Protein AF-A0A8T5LBI8-F1 (afdb_monomer)

Mean predicted aligned error: 4.72 Å

Secondary structure (DSSP, 8-state):
-----THHHHHHHHHHTGGG--SEEEEEEEETTEEE--EESS-HHHHHHHHHGGGHHHHHT--SS-EEEEE-TTSSSPSP---PPP--

Radius of gyration: 13.22 Å; Cα contacts (8 Å, |Δi|>4): 152; chains: 1; bounding box: 36×30×35 Å

Nearest PDB structures (foldseek):
  1h0m-assembly2_C  TM=3.330E-01  e=5.042E-01  Agrobacterium tumefaciens
  2gqq-assembly1_A-2  TM=2.814E-01  e=5.700E+00  Escherichia coli

Foldseek 3Di:
DPLAQCQVVQLVVQLVCQVVAAQWKWKWADDPPGIDIDIDRHRSQVCCCPVCVRRPNSVVSRGSDMDMDHHHPPDDDYDDDDDDDDPD

Structure (mmCIF, N/CA/C/O backbone):
data_AF-A0A8T5LBI8-F1
#
_entry.id   AF-A0A8T5LBI8-F1
#
loop_
_atom_site.group_PDB
_atom_site.id
_atom_site.t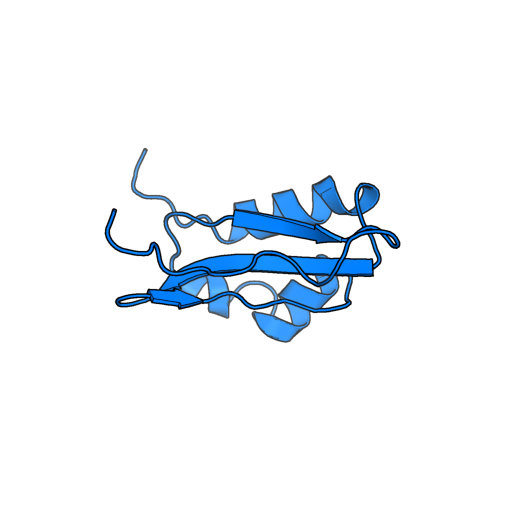ype_symbol
_atom_site.label_atom_id
_atom_site.label_alt_id
_atom_site.label_comp_id
_atom_site.label_asym_id
_atom_site.label_entity_id
_atom_site.label_seq_id
_atom_site.pdbx_PDB_ins_code
_atom_site.Cartn_x
_atom_site.Cartn_y
_atom_site.Cartn_z
_atom_site.occupancy
_atom_site.B_iso_or_equiv
_atom_site.auth_seq_id
_atom_site.auth_comp_id
_atom_site.auth_asym_id
_atom_site.auth_atom_id
_atom_site.pdbx_PDB_model_num
ATOM 1 N N . MET A 1 1 ? -6.293 -13.315 18.560 1.00 43.84 1 MET A N 1
ATOM 2 C CA . MET A 1 1 ? -5.852 -12.289 17.593 1.00 43.84 1 MET A CA 1
ATOM 3 C C . MET A 1 1 ? -6.982 -11.279 17.477 1.00 43.84 1 MET A C 1
ATOM 5 O O . MET A 1 1 ? -8.027 -11.621 16.939 1.00 43.84 1 MET A O 1
ATOM 9 N N . ASN A 1 2 ? -6.840 -10.111 18.104 1.00 44.34 2 ASN A N 1
ATOM 10 C CA . ASN A 1 2 ? -7.905 -9.108 18.219 1.00 44.34 2 ASN A CA 1
ATOM 11 C C . ASN A 1 2 ? -7.978 -8.249 16.949 1.00 44.34 2 ASN A C 1
ATOM 13 O O . ASN A 1 2 ? -7.492 -7.133 16.986 1.00 44.34 2 ASN A O 1
ATOM 17 N N . GLY A 1 3 ? -8.555 -8.750 15.848 1.00 52.66 3 GLY A N 1
ATOM 18 C CA . GLY A 1 3 ? -8.964 -7.936 14.682 1.00 52.66 3 GLY A CA 1
ATOM 19 C C . GLY A 1 3 ? -8.043 -6.753 14.337 1.00 52.66 3 GLY A C 1
ATOM 20 O O . GLY A 1 3 ? -8.519 -5.624 14.231 1.00 52.66 3 GLY A O 1
ATOM 21 N N . GLU A 1 4 ? -6.729 -6.994 14.286 1.00 73.06 4 GLU A N 1
ATOM 22 C CA . GLU A 1 4 ? -5.724 -5.935 14.389 1.00 73.06 4 GLU A CA 1
ATOM 23 C C . GLU A 1 4 ? -5.620 -5.169 13.069 1.00 73.06 4 GLU A C 1
ATOM 25 O O . GLU A 1 4 ? -5.551 -5.748 11.987 1.00 73.06 4 GLU A O 1
ATOM 30 N N . ASN A 1 5 ? -5.647 -3.843 13.176 1.00 88.69 5 ASN A N 1
ATOM 31 C CA . ASN A 1 5 ? -5.443 -2.915 12.073 1.00 88.69 5 ASN A CA 1
ATOM 32 C C . ASN A 1 5 ? -4.087 -3.183 11.403 1.00 88.69 5 ASN A C 1
ATOM 34 O O . ASN A 1 5 ? -3.056 -2.953 12.027 1.00 88.69 5 ASN A O 1
ATOM 38 N N . VAL A 1 6 ? -4.094 -3.598 10.133 1.00 92.06 6 VAL A N 1
ATOM 39 C CA . VAL A 1 6 ? -2.892 -4.037 9.398 1.00 92.06 6 VAL A CA 1
ATOM 40 C C . VAL A 1 6 ? -2.115 -2.894 8.734 1.00 92.06 6 VAL A C 1
ATOM 42 O O . VAL A 1 6 ? -1.230 -3.128 7.911 1.00 92.06 6 VAL A O 1
ATOM 45 N N . ALA A 1 7 ? -2.459 -1.633 9.017 1.00 90.06 7 ALA A N 1
ATOM 46 C CA . ALA A 1 7 ? -1.879 -0.478 8.332 1.00 90.06 7 ALA A CA 1
ATOM 47 C C . ALA A 1 7 ? -0.353 -0.391 8.492 1.00 90.06 7 ALA A C 1
ATOM 49 O O . ALA A 1 7 ? 0.353 -0.077 7.531 1.00 90.06 7 ALA A O 1
ATOM 50 N N . SER A 1 8 ? 0.158 -0.647 9.700 1.00 90.69 8 SER A N 1
ATOM 51 C CA . SER A 1 8 ? 1.593 -0.526 9.986 1.00 90.69 8 SER A CA 1
ATOM 52 C C . SER A 1 8 ? 2.370 -1.662 9.321 1.00 90.69 8 SER A C 1
ATOM 54 O O . SER A 1 8 ? 3.405 -1.432 8.699 1.00 90.69 8 SER A O 1
ATOM 56 N N . GLU A 1 9 ? 1.832 -2.874 9.403 1.00 93.38 9 GLU A N 1
ATOM 57 C CA . GLU A 1 9 ? 2.351 -4.109 8.823 1.00 93.38 9 GLU A CA 1
ATOM 58 C C . GLU A 1 9 ? 2.419 -4.004 7.303 1.00 93.38 9 GLU A C 1
ATOM 60 O O . GLU A 1 9 ? 3.403 -4.424 6.700 1.00 93.38 9 GLU A O 1
ATOM 65 N N . LEU A 1 10 ? 1.417 -3.378 6.683 1.00 92.62 10 LEU A N 1
ATOM 66 C CA . LEU A 1 10 ? 1.378 -3.165 5.243 1.00 92.62 10 LEU A CA 1
ATOM 67 C C . LEU A 1 10 ? 2.494 -2.227 4.764 1.00 92.62 10 LEU A C 1
ATOM 69 O O . LEU A 1 10 ? 3.158 -2.535 3.774 1.00 92.62 10 LEU A O 1
ATOM 73 N N . LEU A 1 11 ? 2.743 -1.115 5.472 1.00 91.88 11 LEU A N 1
ATOM 74 C CA . LEU A 1 11 ? 3.883 -0.241 5.170 1.00 91.88 11 LEU A CA 1
ATOM 75 C C . LEU A 1 11 ? 5.206 -0.988 5.367 1.00 91.88 11 LEU A C 1
ATOM 77 O O . LEU A 1 11 ? 6.058 -0.960 4.480 1.00 91.88 11 LEU A O 1
ATOM 81 N N . MET A 1 12 ? 5.381 -1.643 6.519 1.00 93.12 12 MET A N 1
ATOM 82 C CA . MET A 1 12 ? 6.616 -2.364 6.833 1.00 93.12 12 MET A CA 1
ATOM 83 C C . MET A 1 12 ? 6.898 -3.439 5.784 1.00 93.12 12 MET A C 1
ATOM 85 O O . MET A 1 12 ? 7.992 -3.471 5.230 1.00 93.12 12 MET A O 1
ATOM 89 N N . GLY A 1 13 ? 5.897 -4.246 5.430 1.00 94.88 13 GLY A N 1
ATOM 90 C CA . GLY A 1 13 ? 6.006 -5.260 4.386 1.00 94.88 13 GLY A CA 1
ATOM 91 C C . GLY A 1 13 ? 6.365 -4.663 3.025 1.00 94.88 13 GLY A C 1
ATOM 92 O O . GLY A 1 13 ? 7.288 -5.150 2.374 1.00 94.88 13 GLY A O 1
ATOM 93 N N . ALA A 1 14 ? 5.702 -3.579 2.610 1.00 93.94 14 ALA A N 1
ATOM 94 C CA . ALA A 1 14 ?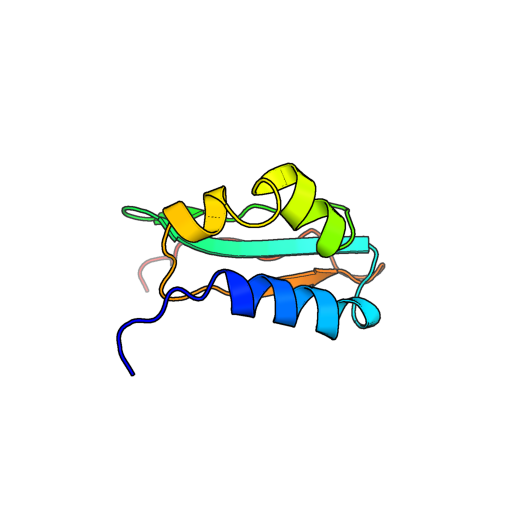 5.988 -2.925 1.333 1.00 93.94 14 ALA A CA 1
ATOM 95 C C . ALA A 1 14 ? 7.418 -2.357 1.271 1.00 93.94 14 ALA A C 1
ATOM 97 O O . ALA A 1 14 ? 8.105 -2.542 0.270 1.00 93.94 14 ALA A O 1
ATOM 98 N N . VAL A 1 15 ? 7.894 -1.720 2.346 1.00 94.88 15 VAL A N 1
ATOM 99 C CA . VAL A 1 15 ? 9.264 -1.186 2.427 1.00 94.88 15 VAL A CA 1
ATOM 100 C C . VAL A 1 15 ? 10.296 -2.314 2.478 1.00 94.88 15 VAL A C 1
ATOM 102 O O . VAL A 1 15 ? 11.287 -2.268 1.752 1.00 94.88 15 VAL A O 1
ATOM 105 N N . SER A 1 16 ? 10.065 -3.363 3.271 1.00 96.38 16 SER A N 1
ATOM 106 C CA . SER A 1 16 ? 10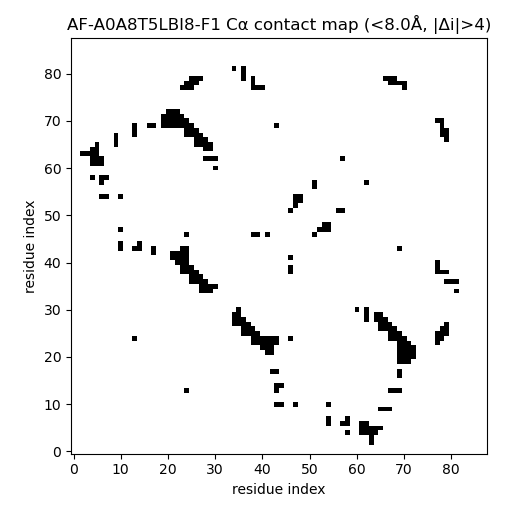.970 -4.518 3.339 1.00 96.38 16 SER A CA 1
ATOM 107 C C . SER A 1 16 ? 11.077 -5.259 2.003 1.00 96.38 16 SER A C 1
ATOM 109 O O . SER A 1 16 ? 12.131 -5.811 1.691 1.00 96.38 16 SER A O 1
ATOM 111 N N . LEU A 1 17 ? 10.016 -5.250 1.192 1.00 95.88 17 LEU A N 1
ATOM 112 C CA . LEU A 1 17 ? 9.971 -5.872 -0.134 1.00 95.88 17 LEU A CA 1
ATOM 113 C C . LEU A 1 17 ? 10.303 -4.902 -1.282 1.00 95.88 17 LEU A C 1
ATOM 115 O O . LEU A 1 17 ? 10.186 -5.286 -2.446 1.00 95.88 17 LEU A O 1
ATOM 119 N N . GLN A 1 18 ? 10.751 -3.676 -0.989 1.00 95.12 18 GLN A N 1
ATOM 120 C CA . GLN A 1 18 ? 11.065 -2.659 -2.001 1.00 95.12 18 GLN A CA 1
ATOM 121 C C . GLN A 1 18 ? 12.137 -3.122 -2.996 1.00 95.12 18 GLN A C 1
ATOM 123 O O . GLN A 1 18 ? 12.030 -2.850 -4.185 1.00 95.12 18 GLN A O 1
ATOM 128 N N . HIS A 1 19 ? 13.116 -3.901 -2.536 1.00 93.88 19 HIS A N 1
ATOM 129 C CA . HIS A 1 19 ? 14.162 -4.481 -3.386 1.00 93.88 19 HIS A CA 1
ATOM 130 C C . HIS A 1 19 ? 13.620 -5.434 -4.471 1.00 93.88 19 HIS A C 1
ATOM 132 O O . HIS A 1 19 ? 14.342 -5.790 -5.397 1.00 93.88 19 HIS A O 1
ATOM 138 N N . LYS A 1 20 ? 12.357 -5.877 -4.361 1.00 92.50 20 LYS A N 1
ATOM 139 C CA . LYS A 1 20 ? 11.677 -6.693 -5.378 1.00 92.50 20 LYS A CA 1
ATOM 140 C C . LYS A 1 20 ? 10.988 -5.861 -6.464 1.00 92.50 20 LYS A C 1
ATOM 142 O O . LYS A 1 20 ? 10.425 -6.442 -7.386 1.00 92.50 20 LYS A O 1
ATOM 147 N N . GLY A 1 21 ? 11.016 -4.532 -6.366 1.00 92.50 21 GLY A N 1
ATOM 148 C CA . GLY A 1 21 ? 10.385 -3.632 -7.325 1.00 92.50 21 GLY A CA 1
ATOM 149 C C . GLY A 1 21 ? 10.434 -2.179 -6.876 1.00 92.50 21 GLY A C 1
ATOM 150 O O . GLY A 1 21 ? 9.801 -1.833 -5.885 1.00 92.50 21 GLY A O 1
ATOM 151 N N . GLU A 1 22 ? 11.152 -1.332 -7.613 1.00 94.88 22 GLU A N 1
ATOM 152 C CA . GLU A 1 22 ? 11.390 0.085 -7.286 1.00 94.88 22 GLU A CA 1
ATOM 153 C C . GLU A 1 22 ? 10.602 1.069 -8.168 1.00 94.88 22 GLU A C 1
ATOM 155 O O . GLU A 1 22 ? 10.526 2.257 -7.867 1.00 94.88 22 GLU A O 1
ATOM 160 N N . GLU A 1 23 ? 9.918 0.570 -9.198 1.00 94.81 23 GLU A N 1
ATOM 161 C CA . GLU A 1 23 ? 9.217 1.383 -10.204 1.00 94.81 23 GLU A CA 1
ATOM 162 C C . GLU A 1 23 ? 7.821 1.836 -9.761 1.00 94.81 23 GLU A C 1
ATOM 164 O O . GLU A 1 23 ? 7.158 2.654 -10.406 1.00 94.81 23 GLU A O 1
ATOM 169 N N . GLY A 1 24 ? 7.332 1.291 -8.651 1.00 94.75 24 GLY A N 1
ATOM 170 C CA . GLY A 1 24 ? 6.028 1.637 -8.120 1.00 94.75 24 GLY A CA 1
ATOM 171 C C . GLY A 1 24 ?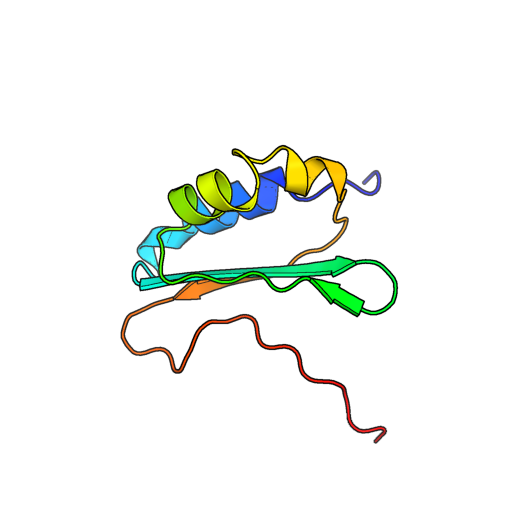 5.564 0.730 -6.999 1.00 94.75 24 GLY A C 1
ATOM 172 O O . GLY A 1 24 ? 6.172 -0.293 -6.682 1.00 94.75 24 GLY A O 1
ATOM 173 N N . CYS A 1 25 ? 4.426 1.087 -6.425 1.00 95.62 25 CYS A N 1
ATOM 174 C CA . CYS A 1 25 ? 3.736 0.252 -5.463 1.00 95.62 25 CYS A CA 1
ATOM 175 C C . CYS A 1 25 ? 2.231 0.512 -5.474 1.00 95.62 25 CYS A C 1
ATOM 177 O O . CYS A 1 25 ? 1.749 1.559 -5.919 1.00 95.62 25 CYS A O 1
ATOM 179 N N . GLY A 1 26 ? 1.486 -0.431 -4.918 1.00 95.69 26 GLY A N 1
ATOM 180 C CA . GLY A 1 26 ? 0.065 -0.272 -4.668 1.00 95.69 26 GLY A CA 1
ATOM 181 C C . GLY A 1 26 ? -0.394 -1.145 -3.520 1.00 95.69 26 GL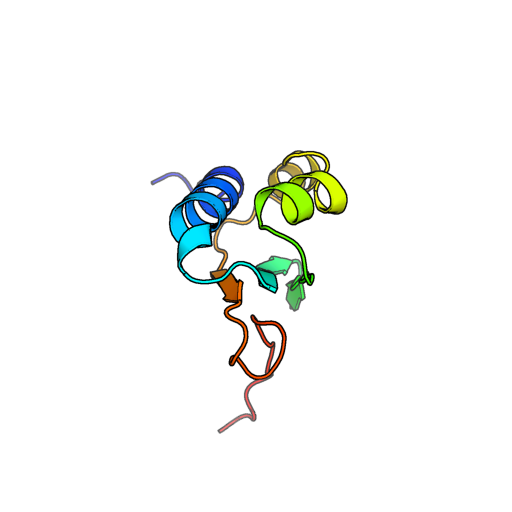Y A C 1
ATOM 182 O O . GLY A 1 26 ? 0.263 -2.124 -3.161 1.00 95.69 26 GLY A O 1
ATOM 183 N N . ILE A 1 27 ? -1.532 -0.774 -2.950 1.00 95.88 27 ILE A N 1
ATOM 184 C CA . ILE A 1 27 ? -2.214 -1.557 -1.926 1.00 95.88 27 ILE A CA 1
ATOM 185 C C . ILE A 1 27 ? -3.696 -1.651 -2.248 1.00 95.88 27 ILE A C 1
ATOM 187 O O . ILE A 1 27 ? -4.219 -0.791 -2.946 1.00 95.88 27 ILE A O 1
ATOM 191 N N . SER A 1 28 ? -4.365 -2.667 -1.718 1.00 95.56 28 SER A N 1
ATOM 192 C CA . SER A 1 28 ? -5.820 -2.802 -1.769 1.00 95.56 28 SER A CA 1
ATOM 193 C C . SER A 1 28 ? -6.339 -3.313 -0.436 1.00 95.56 28 SER A C 1
ATOM 195 O O . SER A 1 28 ? -5.728 -4.197 0.168 1.00 95.56 28 SER A O 1
ATOM 197 N N . PHE A 1 29 ? -7.448 -2.750 0.029 1.00 93.50 29 PHE A N 1
ATOM 198 C CA . PHE A 1 29 ? -8.133 -3.186 1.241 1.00 93.50 29 PHE A CA 1
ATOM 199 C C . PHE A 1 29 ? -9.637 -2.878 1.172 1.00 93.50 29 PHE A C 1
ATOM 201 O O . PHE A 1 29 ? -10.033 -1.966 0.435 1.00 93.50 29 PHE A O 1
ATOM 208 N N . PRO A 1 30 ? -10.482 -3.606 1.927 1.00 91.31 30 PRO A N 1
ATOM 209 C CA . PRO A 1 30 ? -11.921 -3.358 1.967 1.00 91.31 30 PRO A CA 1
ATOM 210 C C . PRO A 1 30 ? -12.257 -1.964 2.507 1.00 91.31 30 PRO A C 1
ATOM 212 O O . PRO A 1 30 ? -11.685 -1.519 3.505 1.00 91.31 30 PRO A O 1
ATOM 215 N N . LYS A 1 31 ? -13.212 -1.279 1.872 1.00 89.25 31 LYS A N 1
ATOM 216 C CA . LYS A 1 31 ? -13.749 0.009 2.323 1.00 89.25 31 LYS A CA 1
ATOM 217 C C . LYS A 1 31 ? -15.219 0.140 1.919 1.00 89.25 31 LYS A C 1
ATOM 219 O O . LYS A 1 31 ? -15.525 0.350 0.747 1.00 89.25 31 LYS A O 1
ATOM 224 N N . GLY A 1 32 ? -16.119 0.080 2.901 1.00 87.88 32 GLY A N 1
ATOM 225 C CA . GLY A 1 32 ? -17.559 -0.002 2.630 1.00 87.88 32 GLY A CA 1
ATOM 226 C C . GLY A 1 32 ? -17.892 -1.297 1.886 1.00 87.88 32 GLY A C 1
ATOM 227 O O . GLY A 1 32 ? -17.334 -2.340 2.215 1.00 87.88 32 GLY A O 1
ATOM 228 N N . ASP A 1 33 ? -18.733 -1.208 0.856 1.00 88.19 33 ASP A N 1
ATOM 229 C CA . ASP A 1 33 ? -19.160 -2.356 0.034 1.00 88.19 33 ASP A CA 1
ATOM 230 C C . ASP A 1 33 ? -18.164 -2.731 -1.082 1.00 88.19 33 ASP A C 1
ATOM 232 O O . ASP A 1 33 ? -18.463 -3.555 -1.945 1.00 88.19 33 ASP A O 1
ATOM 236 N N . GLY A 1 34 ? -16.982 -2.110 -1.105 1.00 90.12 34 GLY A N 1
ATOM 237 C CA . GLY A 1 34 ? -15.984 -2.325 -2.148 1.00 90.12 34 GLY A CA 1
ATOM 238 C C . GLY A 1 34 ? -14.554 -2.306 -1.628 1.00 90.12 34 GLY A C 1
ATOM 239 O O . GLY A 1 34 ? -14.282 -2.536 -0.447 1.00 90.12 34 GLY A O 1
ATOM 240 N N . PHE A 1 35 ? -13.628 -2.007 -2.534 1.00 92.06 35 PHE A N 1
ATOM 241 C CA . PHE A 1 35 ? -12.201 -1.916 -2.251 1.00 92.06 35 PHE A CA 1
ATOM 242 C C . PHE A 1 35 ? -11.702 -0.487 -2.448 1.00 92.06 35 PHE A C 1
ATOM 244 O O . PHE A 1 35 ? -12.240 0.292 -3.235 1.00 92.06 35 PHE A O 1
ATOM 251 N N . TYR A 1 36 ? -10.652 -0.126 -1.717 1.00 93.12 36 TYR A N 1
ATOM 252 C CA . TYR A 1 36 ? -9.869 1.065 -2.006 1.00 93.12 36 TYR A CA 1
ATOM 253 C C . TYR A 1 36 ? -8.463 0.641 -2.425 1.00 93.12 36 TYR A C 1
ATOM 255 O O . TYR A 1 36 ? -7.680 0.186 -1.591 1.00 93.12 36 TYR A O 1
ATOM 263 N N . THR A 1 37 ? -8.147 0.814 -3.716 1.00 95.50 37 THR A N 1
ATOM 264 C CA . THR A 1 37 ? -6.882 0.352 -4.322 1.00 95.50 37 THR A CA 1
ATOM 265 C C . THR A 1 37 ? -5.992 1.497 -4.829 1.00 95.50 37 THR A C 1
ATOM 267 O O . THR A 1 37 ? -5.860 1.717 -6.038 1.00 95.50 37 THR A O 1
ATOM 270 N N . PRO A 1 38 ? -5.379 2.297 -3.937 1.00 95.12 38 PRO A N 1
ATOM 271 C CA . PRO A 1 38 ? -4.425 3.319 -4.343 1.00 95.12 38 PRO A CA 1
ATOM 272 C C . PRO A 1 38 ? -3.098 2.702 -4.807 1.00 95.12 38 PRO A C 1
ATOM 274 O O . PRO A 1 38 ? -2.568 1.772 -4.200 1.00 95.12 38 PRO A O 1
ATOM 277 N N . LYS A 1 39 ? -2.536 3.280 -5.873 1.00 95.56 39 LYS A N 1
ATOM 278 C CA . LYS A 1 39 ? -1.278 2.859 -6.502 1.00 95.56 39 LYS A CA 1
ATOM 279 C C . LYS A 1 39 ? -0.544 4.035 -7.137 1.00 95.56 39 LYS A C 1
ATOM 281 O O . LYS A 1 39 ? -1.179 5.023 -7.505 1.00 95.56 39 LYS A O 1
ATOM 286 N N . SER A 1 40 ? 0.781 3.947 -7.229 1.00 95.06 40 SER A N 1
ATOM 287 C CA . SER A 1 40 ? 1.647 5.028 -7.716 1.00 95.06 40 SER A CA 1
ATOM 288 C C . SER A 1 40 ? 2.964 4.494 -8.285 1.00 95.06 40 SER A C 1
ATOM 290 O O . SER A 1 40 ? 3.449 3.449 -7.853 1.00 95.06 40 SER A O 1
ATOM 292 N N . LYS A 1 41 ? 3.573 5.246 -9.211 1.00 94.44 41 LYS A N 1
ATOM 293 C CA . LYS A 1 41 ? 4.961 5.046 -9.666 1.00 94.44 41 LYS A CA 1
ATOM 294 C C . LYS A 1 41 ? 5.939 5.733 -8.708 1.00 94.44 41 LYS A C 1
ATOM 296 O O . LYS A 1 41 ? 6.588 6.718 -9.047 1.00 94.44 41 LYS A O 1
ATOM 301 N N . GLN A 1 42 ? 5.935 5.286 -7.460 1.00 95.19 42 GLN A N 1
ATOM 302 C CA . GLN A 1 42 ? 6.798 5.778 -6.393 1.00 95.19 42 GLN A CA 1
ATOM 303 C C . GLN A 1 42 ? 7.285 4.593 -5.561 1.00 95.19 42 GLN A C 1
ATOM 305 O O . GLN A 1 42 ? 6.598 3.574 -5.466 1.00 95.19 42 GLN A O 1
ATOM 310 N N . LEU A 1 43 ? 8.423 4.765 -4.888 1.00 95.81 43 LEU A N 1
ATOM 311 C CA . LEU A 1 43 ? 8.831 3.869 -3.808 1.00 95.81 43 LEU A CA 1
ATOM 312 C C . LEU A 1 43 ? 7.754 3.847 -2.711 1.00 95.81 43 LEU A C 1
ATOM 314 O O . LEU A 1 43 ? 7.129 4.873 -2.422 1.00 95.81 43 LEU A O 1
ATOM 318 N N . ALA A 1 44 ? 7.596 2.700 -2.052 1.00 94.75 44 ALA A N 1
ATOM 319 C CA . ALA A 1 44 ? 6.630 2.461 -0.988 1.00 94.75 44 ALA A CA 1
ATOM 320 C C . ALA A 1 44 ? 6.682 3.561 0.073 1.00 94.75 44 ALA A C 1
ATOM 322 O O . ALA A 1 44 ? 5.663 4.175 0.370 1.00 94.75 44 ALA A O 1
ATOM 323 N N . TYR A 1 45 ? 7.869 3.901 0.582 1.00 95.00 45 TYR A N 1
ATOM 324 C CA . TYR A 1 45 ? 8.002 4.951 1.595 1.00 95.00 45 TYR A CA 1
ATOM 325 C C . TYR A 1 45 ? 7.337 6.277 1.175 1.00 95.00 45 TYR A C 1
ATOM 327 O O . TYR A 1 45 ? 6.548 6.842 1.935 1.00 95.00 45 TYR A O 1
ATOM 335 N N . TYR A 1 46 ? 7.600 6.750 -0.047 1.00 96.44 46 TYR A N 1
ATOM 336 C CA . TYR A 1 46 ? 7.027 8.002 -0.549 1.00 96.44 46 TYR A CA 1
ATOM 337 C C . TYR A 1 46 ? 5.534 7.882 -0.838 1.00 96.44 46 TYR A C 1
ATOM 339 O O . TYR A 1 46 ? 4.779 8.786 -0.490 1.00 96.44 46 TYR A O 1
ATOM 347 N N . PHE A 1 47 ? 5.089 6.748 -1.378 1.00 95.56 47 PHE A N 1
ATOM 348 C CA . PHE A 1 47 ? 3.669 6.480 -1.576 1.00 95.56 47 PHE A CA 1
ATOM 349 C C . PHE A 1 47 ? 2.884 6.573 -0.264 1.00 95.56 47 PHE A C 1
ATOM 351 O O . PHE A 1 47 ? 1.872 7.271 -0.205 1.00 95.56 47 PHE A O 1
ATOM 358 N N . PHE A 1 48 ? 3.356 5.932 0.810 1.00 94.62 48 PHE A N 1
ATOM 359 C CA . PHE A 1 48 ? 2.663 5.986 2.097 1.00 94.62 48 PHE A CA 1
ATOM 360 C C . PHE A 1 48 ? 2.750 7.364 2.754 1.00 94.62 48 PHE A C 1
ATOM 362 O O . PHE A 1 48 ? 1.740 7.855 3.266 1.00 94.62 48 PHE A O 1
ATOM 369 N N . ARG A 1 49 ? 3.917 8.020 2.688 1.00 94.81 49 ARG A N 1
ATOM 370 C CA . ARG A 1 49 ? 4.095 9.389 3.183 1.00 94.81 49 ARG A CA 1
ATOM 371 C C . ARG A 1 49 ? 3.099 10.346 2.530 1.00 94.81 49 ARG A C 1
ATOM 373 O O . ARG A 1 49 ? 2.355 11.016 3.240 1.00 94.81 49 ARG A O 1
ATOM 380 N N . ASP A 1 50 ? 3.053 10.359 1.202 1.00 96.00 50 ASP A N 1
ATOM 381 C CA . ASP A 1 50 ? 2.302 11.349 0.430 1.00 96.00 50 ASP A CA 1
ATOM 382 C C . ASP A 1 50 ? 0.797 11.023 0.398 1.00 96.00 50 ASP A C 1
ATOM 384 O O . ASP A 1 50 ? -0.049 11.911 0.536 1.00 96.00 50 ASP A O 1
ATOM 388 N N . ARG A 1 51 ? 0.427 9.741 0.256 1.00 93.56 51 ARG A N 1
ATOM 389 C CA . ARG A 1 51 ? -0.980 9.319 0.128 1.00 93.56 51 ARG A CA 1
ATOM 390 C C . ARG A 1 51 ? -1.695 9.221 1.471 1.00 93.56 51 ARG A C 1
ATOM 392 O O . ARG A 1 51 ? -2.880 9.560 1.554 1.00 93.56 51 ARG A O 1
ATOM 399 N N . PHE A 1 52 ? -0.998 8.757 2.508 1.00 93.56 52 PHE A N 1
ATOM 400 C CA . PHE A 1 52 ? -1.595 8.422 3.802 1.00 93.56 52 PHE A CA 1
ATOM 401 C C . PHE A 1 52 ? -1.145 9.310 4.958 1.00 93.56 52 PHE A C 1
ATOM 403 O O . PHE A 1 52 ? -1.509 9.017 6.097 1.00 93.56 52 PHE A O 1
ATOM 410 N N . ASP A 1 53 ? -0.432 10.404 4.670 1.00 92.75 53 ASP A N 1
ATOM 411 C CA . ASP A 1 53 ? 0.121 11.298 5.692 1.00 92.75 53 ASP A CA 1
ATOM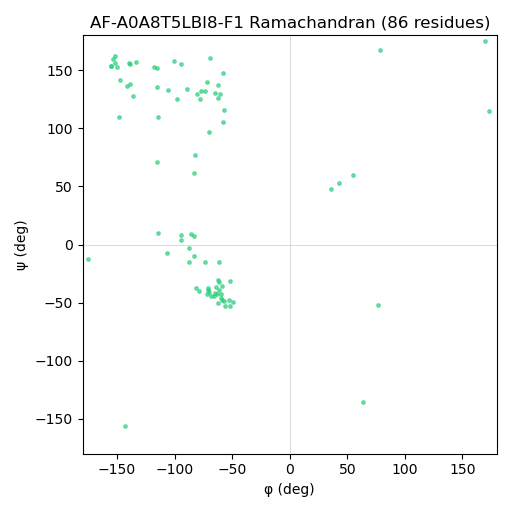 412 C C . ASP A 1 53 ? 0.987 10.498 6.684 1.00 92.75 53 ASP A C 1
ATOM 414 O O . ASP A 1 53 ? 0.664 10.313 7.861 1.00 92.75 53 ASP A O 1
ATOM 418 N N . GLY A 1 54 ? 2.022 9.858 6.129 1.00 83.62 54 GLY A N 1
ATOM 419 C CA . GLY A 1 54 ? 2.925 8.937 6.827 1.00 83.62 54 GLY A CA 1
ATOM 420 C C . GLY A 1 54 ? 2.327 7.555 7.086 1.00 83.62 54 GLY A C 1
ATOM 421 O O . GLY A 1 54 ? 2.947 6.559 6.749 1.00 83.62 54 GLY A O 1
ATOM 422 N N . LEU A 1 55 ? 1.139 7.510 7.689 1.00 88.50 55 LEU A N 1
ATOM 423 C CA . LEU A 1 55 ? 0.318 6.324 7.991 1.00 88.50 55 LEU A CA 1
ATOM 424 C C . LEU A 1 55 ? -1.042 6.721 8.598 1.00 88.50 55 LEU A C 1
ATOM 426 O O . LEU A 1 55 ? -1.926 5.871 8.722 1.00 88.50 55 LEU A O 1
ATOM 430 N N . LYS A 1 56 ? -1.210 7.986 9.015 1.00 92.00 56 LYS A N 1
ATOM 431 C CA . LYS A 1 56 ? -2.353 8.472 9.796 1.00 92.00 56 LYS A CA 1
ATOM 432 C C . LYS A 1 56 ? -3.689 8.109 9.152 1.00 92.00 56 LYS A C 1
ATOM 434 O O . LYS A 1 56 ? -4.511 7.448 9.782 1.00 92.00 56 LYS A O 1
ATOM 439 N N . LYS A 1 57 ? -3.864 8.450 7.873 1.00 92.62 57 LYS A N 1
ATOM 440 C CA . LYS A 1 57 ? -5.114 8.189 7.142 1.00 92.62 57 LYS A CA 1
ATOM 441 C C . LYS A 1 57 ? -5.398 6.695 7.001 1.00 92.62 57 LYS A C 1
ATOM 443 O O . LYS A 1 57 ? -6.550 6.288 7.047 1.00 92.62 57 LYS A O 1
ATOM 448 N N . LEU A 1 58 ? -4.363 5.873 6.813 1.00 89.50 58 LEU A N 1
ATOM 449 C CA . LEU A 1 58 ? -4.540 4.426 6.675 1.00 89.50 58 LEU A CA 1
ATOM 450 C C . LEU A 1 58 ? -4.943 3.787 8.010 1.00 89.50 58 LEU A C 1
ATOM 452 O O . LEU A 1 58 ? -5.799 2.910 8.034 1.00 89.50 58 LEU A O 1
ATOM 456 N N . LYS A 1 59 ? -4.388 4.275 9.126 1.00 91.44 59 LYS A N 1
ATOM 457 C CA . LYS A 1 59 ? -4.783 3.838 10.470 1.00 91.44 59 LYS A CA 1
ATOM 458 C C . LYS A 1 59 ? -6.229 4.206 10.796 1.00 91.44 59 LYS A C 1
ATOM 460 O O . LYS A 1 59 ? -6.933 3.365 11.342 1.00 91.44 59 LYS A O 1
ATOM 465 N N . GLU A 1 60 ? -6.678 5.406 10.427 1.00 92.19 60 GLU A N 1
ATOM 466 C CA . GLU A 1 60 ? -8.077 5.845 10.585 1.00 92.19 60 GLU A CA 1
ATOM 467 C C . GLU A 1 60 ? -9.061 4.967 9.796 1.00 92.19 60 GLU A C 1
ATOM 469 O O . GLU A 1 60 ? -10.179 4.739 10.248 1.00 92.19 60 GLU A O 1
ATOM 474 N N . MET A 1 61 ? -8.643 4.435 8.642 1.00 90.12 61 MET A N 1
ATOM 475 C CA . MET A 1 61 ? -9.452 3.495 7.854 1.00 90.12 61 MET A CA 1
ATOM 476 C C . MET A 1 61 ? -9.535 2.095 8.477 1.00 90.12 61 MET A C 1
ATOM 478 O O . MET A 1 61 ? -10.386 1.315 8.064 1.00 90.12 61 MET A O 1
ATOM 482 N N . ALA A 1 62 ? -8.664 1.788 9.442 1.00 89.56 62 ALA A N 1
ATOM 483 C CA . ALA A 1 62 ? -8.617 0.530 10.181 1.00 89.56 62 ALA A CA 1
ATOM 484 C C . ALA A 1 62 ? -8.800 -0.739 9.324 1.00 89.56 62 ALA A C 1
ATOM 486 O O . ALA A 1 62 ? -9.652 -1.570 9.647 1.00 89.56 62 ALA A O 1
ATOM 487 N N . PRO A 1 63 ? -8.012 -0.921 8.242 1.00 88.56 63 PRO A N 1
ATOM 488 C CA . PRO A 1 63 ? -8.102 -2.139 7.454 1.00 88.56 63 PRO A CA 1
ATOM 489 C C . PRO A 1 63 ? -7.730 -3.335 8.332 1.00 88.56 63 PRO A C 1
ATOM 491 O O . PRO A 1 63 ? -6.660 -3.358 8.934 1.00 88.56 63 PRO A O 1
ATOM 494 N N . SER A 1 64 ? -8.605 -4.334 8.399 1.00 90.94 64 SER A N 1
ATOM 495 C CA . SER A 1 64 ? -8.333 -5.617 9.065 1.00 90.94 64 SER A CA 1
ATOM 496 C C . SER A 1 64 ? -7.664 -6.632 8.134 1.00 90.94 64 SER A C 1
ATOM 498 O O . SER A 1 64 ? -7.122 -7.638 8.582 1.00 90.94 64 SER A O 1
ATOM 500 N N . VAL A 1 65 ? -7.700 -6.368 6.827 1.00 92.56 65 VAL A N 1
ATOM 501 C CA . VAL A 1 65 ? -7.052 -7.152 5.777 1.00 92.56 65 VAL A CA 1
ATOM 502 C C . VAL A 1 65 ? -6.625 -6.215 4.654 1.00 92.56 65 VAL A C 1
ATOM 504 O O . VAL A 1 65 ? -7.332 -5.261 4.326 1.00 92.56 65 VAL A O 1
ATOM 507 N N . ALA A 1 66 ? -5.460 -6.475 4.072 1.00 94.25 66 ALA A N 1
ATOM 508 C CA . ALA A 1 66 ? -4.942 -5.727 2.940 1.00 94.25 66 ALA A CA 1
ATOM 509 C C . ALA A 1 66 ? -3.964 -6.588 2.135 1.00 94.25 66 ALA A C 1
ATOM 511 O O . ALA A 1 66 ? -3.305 -7.471 2.684 1.00 94.25 66 ALA A O 1
ATOM 512 N N . ILE A 1 67 ? -3.836 -6.287 0.846 1.00 95.25 67 ILE A N 1
ATOM 513 C CA . ILE A 1 67 ? -2.765 -6.797 -0.013 1.00 95.25 67 ILE A CA 1
ATOM 514 C C . ILE A 1 67 ? -1.919 -5.635 -0.528 1.00 95.25 67 ILE A C 1
ATOM 516 O O . ILE A 1 67 ? -2.405 -4.510 -0.662 1.00 95.25 67 ILE A O 1
ATOM 520 N N . GLY A 1 68 ? -0.654 -5.910 -0.833 1.00 95.06 68 GLY A N 1
ATOM 521 C CA . GLY A 1 68 ? 0.285 -4.931 -1.366 1.00 95.06 68 GLY A CA 1
ATOM 522 C C . GLY A 1 68 ? 1.150 -5.516 -2.474 1.00 95.06 68 GLY A C 1
ATOM 523 O O . GLY A 1 68 ? 1.354 -6.727 -2.541 1.00 95.06 68 GLY A O 1
ATOM 524 N N . HIS A 1 69 ? 1.655 -4.646 -3.342 1.00 95.81 69 HIS A N 1
ATOM 525 C CA . HIS A 1 69 ? 2.537 -5.011 -4.443 1.00 95.81 69 HIS A CA 1
ATOM 526 C C . HIS A 1 69 ? 3.628 -3.955 -4.636 1.00 95.81 69 HIS A C 1
ATOM 528 O O . HIS A 1 69 ? 3.333 -2.758 -4.634 1.00 95.81 69 HIS A O 1
ATOM 534 N N . THR A 1 70 ? 4.868 -4.397 -4.852 1.00 94.81 70 THR A N 1
ATOM 535 C CA . THR A 1 70 ? 5.996 -3.580 -5.325 1.00 94.81 70 THR A CA 1
ATOM 536 C C . THR A 1 70 ? 6.278 -3.920 -6.791 1.00 94.81 70 THR A C 1
ATOM 538 O O . THR A 1 70 ? 6.252 -5.083 -7.184 1.00 94.81 70 THR A O 1
ATOM 541 N N . LEU A 1 71 ? 6.448 -2.903 -7.637 1.00 94.12 71 LEU A N 1
ATOM 542 C CA . LEU A 1 71 ? 6.503 -3.029 -9.096 1.00 94.12 71 LEU A CA 1
ATOM 543 C C . LEU A 1 71 ? 7.952 -3.051 -9.595 1.00 94.12 71 LEU A C 1
ATOM 545 O O . LEU A 1 71 ? 8.699 -2.115 -9.329 1.00 94.12 71 LEU A O 1
ATOM 549 N N . TYR A 1 72 ? 8.328 -4.081 -10.354 1.00 92.50 72 TYR A N 1
ATOM 550 C CA . TYR A 1 72 ? 9.585 -4.126 -11.109 1.00 92.50 72 TYR A CA 1
ATOM 551 C C . TYR A 1 72 ? 9.360 -3.649 -12.556 1.00 92.50 72 TYR A C 1
ATOM 553 O O . TYR A 1 72 ? 8.247 -3.757 -13.070 1.00 92.50 72 TYR A O 1
ATOM 561 N N . GLU A 1 73 ? 10.408 -3.156 -13.219 1.00 81.31 73 GLU A N 1
ATOM 562 C CA . GLU A 1 73 ? 10.364 -2.460 -14.526 1.00 81.31 73 GLU A CA 1
ATOM 563 C C . GLU A 1 73 ? 9.611 -3.200 -15.643 1.00 81.31 73 GLU A C 1
ATOM 565 O O . GLU A 1 73 ? 8.944 -2.576 -16.464 1.00 81.31 73 GLU A O 1
ATOM 570 N N . ASN A 1 74 ? 9.621 -4.534 -15.629 1.00 81.00 74 ASN A N 1
ATOM 571 C CA . ASN A 1 74 ? 9.001 -5.357 -16.671 1.00 81.00 74 ASN A CA 1
ATOM 572 C C . ASN A 1 74 ? 7.562 -5.804 -16.360 1.00 81.00 74 ASN A C 1
ATOM 574 O O . ASN A 1 74 ? 6.978 -6.585 -17.114 1.00 81.00 74 ASN A O 1
ATOM 578 N N . THR A 1 75 ? 6.972 -5.355 -15.251 1.00 82.81 75 THR A N 1
ATOM 579 C CA . THR A 1 75 ? 5.606 -5.741 -14.881 1.00 82.81 75 THR A CA 1
ATOM 580 C C . THR A 1 75 ? 4.576 -4.909 -15.650 1.00 82.81 75 THR A C 1
ATOM 582 O O . THR A 1 75 ? 4.616 -3.677 -15.657 1.00 82.81 75 THR A O 1
ATOM 585 N N . MET A 1 76 ? 3.597 -5.579 -16.271 1.00 81.44 76 MET A N 1
ATOM 586 C CA . MET A 1 76 ? 2.509 -4.911 -16.991 1.00 81.44 76 MET A CA 1
ATOM 587 C C . MET A 1 76 ? 1.556 -4.191 -16.025 1.00 81.44 76 MET A C 1
ATOM 589 O O . MET A 1 76 ? 0.625 -4.781 -15.477 1.00 81.44 76 MET A O 1
ATOM 593 N N . GLY A 1 77 ? 1.776 -2.886 -15.863 1.00 86.12 77 GLY A N 1
ATOM 594 C CA . GLY A 1 77 ? 0.886 -1.979 -15.142 1.00 86.12 77 GLY A CA 1
ATOM 595 C C . GLY A 1 77 ? 0.991 -2.048 -13.615 1.00 86.12 77 GLY A C 1
ATOM 596 O O . GLY A 1 77 ? 1.596 -2.943 -13.030 1.00 86.12 77 GLY A O 1
ATOM 597 N N . LEU A 1 78 ? 0.387 -1.059 -12.949 1.00 91.81 78 LEU A N 1
ATOM 598 C CA . LEU A 1 78 ? 0.367 -0.982 -11.488 1.00 91.81 78 LEU A CA 1
ATOM 599 C C . LEU A 1 78 ? -0.663 -1.953 -10.895 1.00 91.81 78 LEU A C 1
ATOM 601 O O . LEU A 1 78 ? -1.863 -1.869 -11.188 1.00 91.81 78 LEU A O 1
ATOM 605 N N . GLN A 1 79 ? -0.180 -2.797 -9.990 1.00 94.06 79 GLN A N 1
ATOM 606 C CA . GLN A 1 79 ? -0.955 -3.724 -9.170 1.00 94.06 79 GLN A CA 1
ATOM 607 C C . GLN A 1 79 ? -1.156 -3.154 -7.750 1.00 94.06 79 GLN A C 1
ATOM 609 O O . GLN A 1 79 ? -0.348 -2.324 -7.320 1.00 94.06 79 GLN A O 1
ATOM 614 N N . PRO A 1 80 ? -2.181 -3.593 -6.996 1.00 94.50 80 PRO A N 1
ATOM 615 C CA . PRO A 1 80 ? -3.223 -4.551 -7.386 1.00 94.50 80 PRO A CA 1
ATOM 616 C C . PRO A 1 80 ? -4.213 -4.019 -8.439 1.00 94.50 80 PRO A C 1
ATOM 618 O O . PRO A 1 80 ? -4.352 -2.805 -8.653 1.00 94.50 80 PRO A O 1
ATOM 621 N N . VAL A 1 81 ? -4.902 -4.942 -9.108 1.00 91.94 81 VAL A N 1
ATOM 622 C CA . VAL A 1 81 ? -6.025 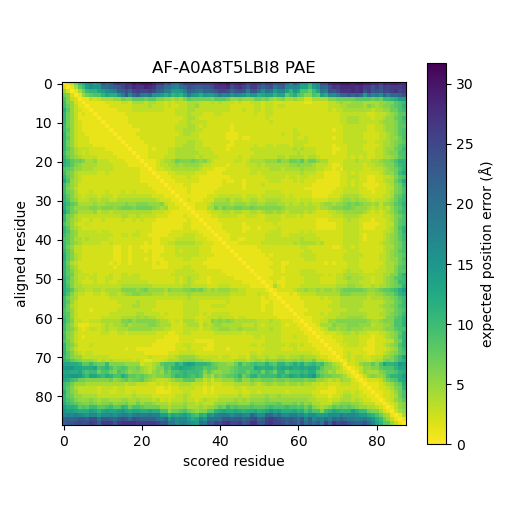-4.668 -10.013 1.00 91.94 81 VAL A CA 1
ATOM 623 C C . VAL A 1 81 ? -7.285 -5.295 -9.422 1.00 91.94 81 VAL A C 1
ATOM 625 O O . VAL A 1 81 ? -7.253 -6.422 -8.938 1.00 91.94 81 VAL A O 1
ATOM 628 N N . GLU A 1 82 ? -8.379 -4.540 -9.442 1.00 89.00 82 GLU A N 1
ATOM 629 C CA . GLU A 1 82 ? -9.696 -5.006 -9.014 1.00 89.00 82 GLU A CA 1
ATOM 630 C C . GLU A 1 82 ? -10.418 -5.630 -10.209 1.00 89.00 82 GLU A C 1
ATOM 632 O O . GLU A 1 82 ? -10.447 -5.047 -11.294 1.00 89.00 82 GLU A O 1
ATOM 637 N N . GLN A 1 83 ? -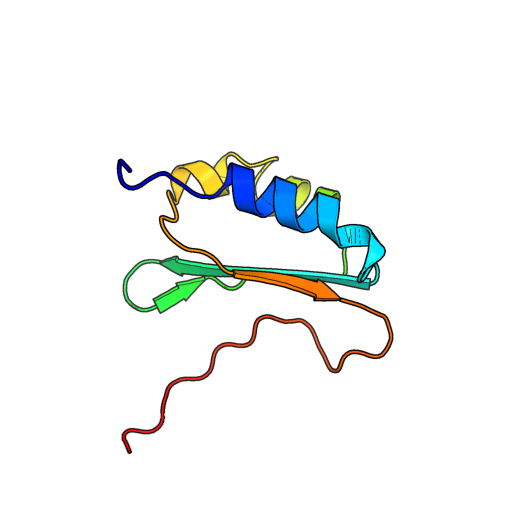11.023 -6.797 -10.006 1.00 84.62 83 GLN A N 1
ATOM 638 C CA . GLN A 1 83 ? -11.920 -7.412 -10.972 1.00 84.62 83 GLN A CA 1
ATOM 639 C C . GLN A 1 83 ? -13.132 -7.949 -10.220 1.00 84.62 83 G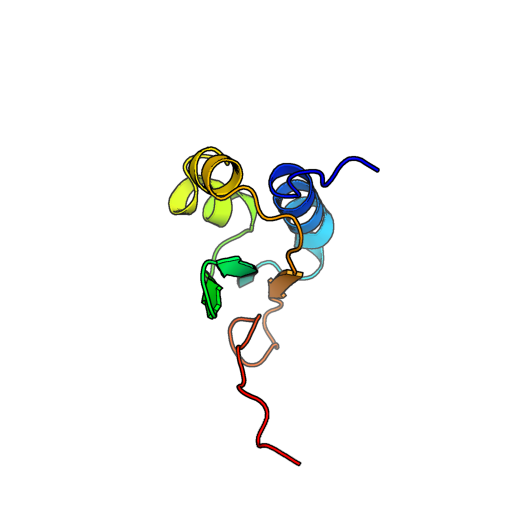LN A C 1
ATOM 641 O O . GLN A 1 83 ? -12.992 -8.681 -9.240 1.00 84.62 83 GLN A O 1
ATOM 646 N N . TRP A 1 84 ? -14.322 -7.569 -10.673 1.00 79.56 84 TRP A N 1
ATOM 647 C CA . TRP A 1 84 ? -15.556 -8.171 -10.190 1.00 79.56 84 TRP A CA 1
ATOM 648 C C . TRP A 1 84 ? -15.671 -9.568 -10.790 1.00 79.56 84 TRP A C 1
ATOM 650 O O . TRP A 1 84 ? -15.456 -9.740 -11.990 1.00 79.56 84 TRP A O 1
ATOM 660 N N . GLY A 1 85 ? -15.973 -10.563 -9.958 1.00 78.12 85 GLY A N 1
ATOM 661 C CA . GLY A 1 85 ? -16.278 -11.895 -10.462 1.00 78.12 85 GLY A CA 1
ATOM 662 C C . GLY A 1 85 ? -17.499 -11.820 -11.373 1.00 78.12 85 GLY A C 1
ATOM 663 O O . GLY A 1 85 ? -18.519 -11.246 -10.991 1.00 78.12 85 GLY A O 1
ATOM 664 N N . GLU A 1 86 ? -17.401 -12.383 -12.573 1.00 74.94 86 GLU A N 1
ATOM 665 C CA . GLU A 1 86 ? -18.604 -12.762 -13.306 1.00 74.94 86 GLU A CA 1
ATOM 666 C C . GLU A 1 86 ? -19.277 -13.868 -12.484 1.00 74.94 86 GLU A C 1
ATOM 668 O O . GLU A 1 86 ? -18.593 -14.784 -12.023 1.00 74.94 86 GLU A O 1
ATOM 673 N N . ASN A 1 87 ? -20.582 -13.750 -12.215 1.00 58.97 87 ASN A N 1
ATOM 674 C CA . ASN A 1 87 ? -21.332 -14.818 -11.551 1.00 58.97 87 ASN A CA 1
ATOM 675 C C . ASN A 1 87 ? -21.194 -16.086 -12.408 1.00 58.97 87 ASN A C 1
ATOM 677 O O . ASN A 1 87 ? -21.789 -16.148 -13.484 1.00 58.97 87 ASN A O 1
ATOM 681 N N . ILE A 1 88 ? -20.375 -17.039 -11.954 1.00 52.28 88 ILE A N 1
ATOM 682 C CA . ILE A 1 88 ? -20.238 -18.374 -12.553 1.00 52.28 88 ILE A CA 1
ATOM 683 C C . ILE A 1 88 ? -21.436 -19.221 -12.133 1.00 52.28 88 ILE A C 1
ATOM 685 O O . ILE A 1 88 ? -21.760 -19.199 -10.922 1.00 52.28 88 ILE A O 1
#

pLDDT: mean 89.19, std 10.76, range [43.84, 96.44]

Solvent-accessible surface area (backbone atoms only — not comparable to full-atom values): 5167 Å² total; per-residue (Å²): 133,81,79,55,59,41,45,64,58,51,52,52,52,44,50,74,42,31,91,69,12,65,58,12,25,15,32,35,28,68,50,87,100,46,70,50,64,62,64,47,81,32,43,44,67,58,45,36,35,72,75,20,63,62,46,56,57,44,52,75,64,47,31,67,52,73,50,75,37,51,30,38,90,88,55,91,69,82,39,64,77,90,77,82,80,74,91,125

Sequence (88 aa):
MNGENVASELLMGAVSLQHKGEEGCGISFPKGDGFYTPKSKQLAYYFFRDRFDGLKKLKEMAPSVAIGHTLYENTMGLQPVEQWGENI